Protein AF-D4YSZ8-F1 (afdb_monomer_lite)

Sequence (171 aa):
MQVSVLASGSTGNVSLLTTRQHKILMDAGLSGKKIKNLLVEVGVDINEIDMTFLSHDHSDHSSGLGGLMRRYPKIDAFANIGTWNYLLDTNKIGKLPVEQINTIEPGQALLDVVTPKTKHIFLAHRSQHNNTEYLAHDTAEEMLVQGDASLDSDVKIIDTDPQKPTSLVKI

Radius of gyration: 16.85 Å; chains: 1; bounding box: 38×35×44 Å

Secondary structure (DSSP, 8-state):
-EEEEEE-STT--EEEEE-SS-EEEE---S-HHHHHHHHHHTT--GGG--EEE---S-HHHHTTHHHHHHH-TT-EEEE-HHHHHHHHHH-TT-PPPGGGEEE--HHHHHHHH--TT--EEEEE---SSSS-HHHHHHHHHHHHHHS-----TT-EEEEEBTTBPPP----

Structure (mmCIF, N/CA/C/O backbone):
data_AF-D4YSZ8-F1
#
_entry.id   AF-D4YSZ8-F1
#
loop_
_atom_site.group_PDB
_atom_site.id
_atom_site.type_symbol
_atom_site.label_atom_id
_atom_site.label_alt_id
_atom_site.label_comp_id
_atom_site.label_asym_id
_atom_site.label_entity_id
_atom_site.label_seq_id
_atom_site.pdbx_PDB_ins_code
_atom_site.Cartn_x
_atom_site.Cartn_y
_atom_site.Cartn_z
_atom_site.occupancy
_atom_site.B_iso_or_equiv
_atom_site.auth_seq_id
_atom_site.auth_comp_id
_atom_site.auth_asym_id
_atom_site.auth_atom_id
_atom_site.pdbx_PDB_model_num
ATOM 1 N N . MET A 1 1 ? -9.698 -14.084 -3.849 1.00 79.88 1 MET A N 1
ATOM 2 C CA . MET A 1 1 ? -9.062 -12.764 -3.689 1.00 79.88 1 MET A CA 1
ATOM 3 C C . MET A 1 1 ? -10.076 -11.719 -4.114 1.00 79.88 1 MET A C 1
ATOM 5 O O . MET A 1 1 ? -10.754 -11.968 -5.104 1.00 79.88 1 MET A O 1
ATOM 9 N N . GLN A 1 2 ? -10.242 -10.632 -3.365 1.00 83.00 2 GLN A N 1
ATOM 10 C CA . GLN A 1 2 ? -11.128 -9.516 -3.715 1.00 83.00 2 GLN A CA 1
ATOM 11 C C . GLN A 1 2 ? -10.365 -8.200 -3.563 1.00 83.00 2 GLN A C 1
ATOM 13 O O . GLN A 1 2 ? -9.420 -8.121 -2.780 1.00 83.00 2 GLN A O 1
ATOM 18 N N . VAL A 1 3 ? -10.776 -7.181 -4.313 1.00 85.19 3 VAL A N 1
ATOM 19 C CA . VAL A 1 3 ? -10.171 -5.846 -4.281 1.00 85.19 3 VAL A CA 1
ATOM 20 C C . VAL A 1 3 ? -11.279 -4.813 -4.142 1.00 85.19 3 VAL A C 1
ATOM 22 O O . VAL A 1 3 ? -12.296 -4.911 -4.825 1.00 85.19 3 VAL A O 1
ATOM 25 N N . SER A 1 4 ? -11.070 -3.819 -3.284 1.00 85.44 4 SER A N 1
ATOM 26 C CA . SER A 1 4 ? -11.919 -2.636 -3.179 1.00 85.44 4 SER A CA 1
ATOM 27 C C . SER A 1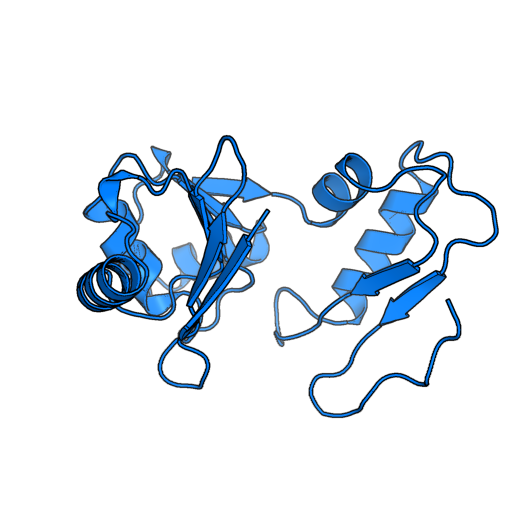 4 ? -11.060 -1.379 -3.200 1.00 85.44 4 SER A C 1
ATOM 29 O O . SER A 1 4 ? -10.134 -1.246 -2.405 1.00 85.44 4 SER A O 1
ATOM 31 N N . VAL A 1 5 ? -11.361 -0.444 -4.098 1.00 91.81 5 VAL A N 1
ATOM 32 C CA . VAL A 1 5 ? -10.741 0.885 -4.088 1.00 91.81 5 VAL A CA 1
ATOM 33 C C . VAL A 1 5 ? -11.522 1.735 -3.092 1.00 91.81 5 VAL A C 1
ATOM 35 O O . VAL A 1 5 ? -12.631 2.172 -3.385 1.00 91.81 5 VAL A O 1
ATOM 38 N N . LEU A 1 6 ? -10.958 1.943 -1.901 1.00 87.81 6 LEU A N 1
ATOM 39 C CA . LEU A 1 6 ? -11.606 2.717 -0.837 1.00 87.81 6 LEU A CA 1
ATOM 40 C C . LEU A 1 6 ? -11.549 4.217 -1.137 1.00 87.81 6 LEU A C 1
ATOM 42 O O . LEU A 1 6 ? -12.479 4.958 -0.831 1.00 87.81 6 LEU A O 1
ATOM 46 N N . ALA A 1 7 ? -10.447 4.665 -1.734 1.00 91.56 7 ALA A N 1
ATOM 47 C CA . ALA A 1 7 ? -10.271 6.027 -2.204 1.00 91.56 7 ALA A CA 1
ATOM 48 C C . ALA A 1 7 ? -9.251 6.077 -3.341 1.00 91.56 7 ALA A C 1
ATOM 50 O O . ALA A 1 7 ? -8.246 5.364 -3.322 1.00 91.56 7 ALA A O 1
ATOM 51 N N . SER A 1 8 ? -9.501 6.953 -4.313 1.00 87.62 8 SER A N 1
ATOM 52 C CA . SER A 1 8 ? -8.580 7.248 -5.406 1.00 87.62 8 SER A CA 1
ATOM 53 C C . SER A 1 8 ? -8.653 8.731 -5.757 1.00 87.62 8 SER A C 1
ATOM 55 O O . SER A 1 8 ? -9.746 9.284 -5.894 1.00 87.62 8 SER A O 1
ATOM 57 N N . GLY A 1 9 ? -7.497 9.383 -5.879 1.00 81.94 9 GLY A N 1
ATOM 58 C CA . GLY A 1 9 ? -7.390 10.796 -6.241 1.00 81.94 9 GLY A CA 1
ATOM 59 C C . GLY A 1 9 ? -6.386 11.574 -5.393 1.00 81.94 9 GLY A C 1
ATOM 60 O O . GLY A 1 9 ? -5.780 11.049 -4.462 1.00 81.94 9 GLY A O 1
ATOM 61 N N . SER A 1 10 ? -6.242 12.866 -5.695 1.00 80.38 10 SER A N 1
ATOM 62 C CA . SER A 1 10 ? -5.233 13.753 -5.087 1.00 80.38 10 SER A CA 1
ATOM 63 C C . SER A 1 10 ? -5.375 13.943 -3.574 1.00 80.38 10 SER A C 1
ATOM 65 O O . SER A 1 10 ? -4.440 14.383 -2.912 1.00 80.38 10 SER A O 1
ATOM 67 N N . THR A 1 11 ? -6.541 13.625 -3.010 1.00 81.44 11 THR A N 1
ATOM 68 C CA . THR A 1 11 ? -6.804 13.733 -1.571 1.00 81.44 11 THR A CA 1
ATOM 69 C C . THR A 1 11 ? -6.349 12.515 -0.772 1.00 81.44 11 THR A C 1
ATOM 71 O O . THR A 1 11 ? -6.395 12.573 0.457 1.00 81.44 11 THR A O 1
ATOM 74 N N . GLY A 1 12 ? -5.978 11.420 -1.443 1.00 89.81 12 GLY A N 1
ATOM 75 C CA . GLY A 1 12 ? -5.527 10.181 -0.823 1.00 89.81 12 GLY A CA 1
ATOM 76 C C . GLY A 1 12 ? -5.992 8.939 -1.583 1.00 89.81 12 GLY A C 1
ATOM 77 O O . GLY A 1 12 ? -7.171 8.814 -1.918 1.00 89.81 12 GLY A O 1
ATOM 78 N N . ASN A 1 13 ? -5.072 8.006 -1.788 1.00 92.25 13 ASN A N 1
ATOM 79 C CA . ASN A 1 13 ? -5.295 6.699 -2.381 1.00 92.25 13 ASN A CA 1
ATOM 80 C C . ASN A 1 13 ? -5.191 5.634 -1.291 1.00 92.25 13 ASN A C 1
ATOM 82 O O . ASN A 1 13 ? -4.267 5.656 -0.473 1.00 92.25 13 ASN A O 1
ATOM 86 N N . VAL A 1 14 ? -6.176 4.739 -1.270 1.00 94.88 14 VAL A N 1
ATOM 87 C CA . VAL A 1 14 ? -6.219 3.567 -0.395 1.00 94.88 14 VAL A CA 1
ATOM 88 C C . VAL A 1 14 ? -7.023 2.492 -1.113 1.00 94.88 14 VAL A C 1
ATOM 90 O O . VAL A 1 14 ? -8.172 2.728 -1.494 1.00 94.88 14 VAL A O 1
ATOM 93 N N . SER A 1 15 ? -6.456 1.301 -1.264 1.00 93.19 15 SER A N 1
ATOM 94 C CA . SER A 1 15 ? -7.194 0.120 -1.718 1.00 93.19 15 SER A CA 1
ATOM 95 C C . SER A 1 15 ? -7.095 -0.996 -0.690 1.00 93.19 15 SER A C 1
ATOM 97 O O . SER A 1 15 ? -6.094 -1.134 -0.003 1.00 93.19 15 SER A O 1
ATOM 99 N N . LEU A 1 16 ? -8.140 -1.801 -0.581 1.00 92.94 16 LEU A N 1
ATOM 100 C CA . LEU A 1 16 ? -8.175 -3.009 0.223 1.00 92.94 16 LEU A CA 1
ATOM 101 C C . LEU A 1 16 ? -8.032 -4.216 -0.703 1.00 92.94 16 LEU A C 1
ATOM 103 O O . LEU A 1 16 ? -8.840 -4.401 -1.612 1.00 92.94 16 LEU A O 1
ATOM 107 N N . LEU A 1 17 ? -7.049 -5.060 -0.427 1.00 89.12 17 LEU A N 1
ATOM 108 C CA . LEU A 1 17 ? -6.890 -6.382 -1.013 1.00 89.12 17 LEU A CA 1
ATOM 109 C C . LEU A 1 17 ? -7.237 -7.422 0.052 1.00 89.12 17 LEU A C 1
ATOM 111 O O . LEU A 1 17 ? -6.657 -7.431 1.135 1.00 89.12 17 LEU A O 1
ATOM 115 N N . THR A 1 18 ? -8.165 -8.325 -0.246 1.00 80.88 18 THR A N 1
ATOM 116 C CA . THR A 1 18 ? -8.495 -9.439 0.647 1.00 80.88 18 THR A CA 1
ATOM 117 C C . THR A 1 18 ? -8.183 -10.774 -0.011 1.00 80.88 18 THR A C 1
ATOM 119 O O . THR A 1 18 ? -8.519 -11.052 -1.168 1.00 80.88 18 THR A O 1
ATOM 122 N N . THR A 1 19 ? -7.530 -11.643 0.744 1.00 83.38 19 THR A N 1
ATOM 123 C CA . THR A 1 19 ? -7.310 -13.046 0.404 1.00 83.38 19 THR A CA 1
ATOM 124 C C . THR A 1 19 ? -8.082 -13.924 1.388 1.00 83.38 19 THR A C 1
ATOM 126 O O . THR A 1 19 ? -8.854 -13.438 2.212 1.00 83.38 19 THR A O 1
ATOM 129 N N . ARG A 1 20 ? -7.909 -15.248 1.302 1.00 83.81 20 ARG A N 1
ATOM 130 C CA . ARG A 1 20 ? -8.494 -16.163 2.293 1.00 83.81 20 ARG A CA 1
ATOM 131 C C . ARG A 1 20 ? -7.848 -16.009 3.676 1.00 83.81 20 ARG A C 1
ATOM 133 O O . ARG A 1 20 ? -8.471 -16.371 4.666 1.00 83.81 20 ARG A O 1
ATOM 140 N N . GLN A 1 21 ? -6.599 -15.547 3.722 1.00 84.50 21 GLN A N 1
ATOM 141 C CA . GLN A 1 21 ? -5.774 -15.516 4.931 1.00 84.50 21 GLN A CA 1
ATOM 142 C C . GLN A 1 21 ? -5.484 -14.099 5.417 1.00 84.50 21 GLN A C 1
ATOM 144 O O . GLN A 1 21 ? -5.294 -13.928 6.613 1.00 84.50 21 GLN A O 1
ATOM 149 N N . HIS A 1 22 ? -5.481 -13.113 4.516 1.00 86.75 22 HIS A N 1
ATOM 150 C CA . HIS A 1 22 ? -5.019 -11.764 4.822 1.00 86.75 22 HIS A CA 1
ATOM 151 C C . HIS A 1 22 ? -5.948 -10.669 4.303 1.00 86.75 22 HIS A C 1
ATOM 153 O O . HIS A 1 22 ? -6.563 -10.816 3.240 1.00 86.75 22 HIS A O 1
ATOM 159 N N . LYS A 1 23 ? -5.995 -9.547 5.021 1.00 89.81 23 LYS A N 1
ATOM 160 C CA . LYS A 1 23 ? -6.558 -8.271 4.577 1.00 89.81 23 LYS A CA 1
ATOM 161 C C . LYS A 1 23 ? -5.455 -7.221 4.583 1.00 89.81 23 LYS A C 1
ATOM 163 O O . LYS A 1 23 ? -4.846 -6.929 5.609 1.00 89.81 23 LYS A O 1
ATOM 168 N N . ILE A 1 24 ? -5.203 -6.668 3.409 1.00 93.75 24 ILE A N 1
ATOM 169 C CA . ILE A 1 24 ? -4.027 -5.866 3.106 1.00 93.75 24 ILE A CA 1
ATOM 170 C C . ILE A 1 24 ? -4.494 -4.505 2.607 1.00 93.75 24 ILE A C 1
ATOM 172 O O . ILE A 1 24 ? -5.355 -4.426 1.729 1.00 93.75 24 ILE A O 1
ATOM 176 N N . LEU A 1 25 ? -3.918 -3.433 3.140 1.00 93.81 25 LEU A N 1
ATOM 177 C CA . LEU A 1 25 ? -4.071 -2.102 2.563 1.00 93.81 25 LEU A CA 1
ATOM 178 C C . LEU A 1 25 ? -2.974 -1.849 1.527 1.00 93.81 25 LEU A C 1
ATOM 180 O O . LEU A 1 25 ? -1.801 -2.111 1.771 1.00 93.81 25 LEU A O 1
ATOM 184 N N . MET A 1 26 ? -3.362 -1.316 0.378 1.00 93.94 26 MET A N 1
ATOM 185 C CA . MET A 1 26 ? -2.457 -0.736 -0.603 1.00 93.94 26 MET A CA 1
ATOM 186 C C . MET A 1 26 ? -2.556 0.779 -0.467 1.00 93.94 26 MET A C 1
ATOM 188 O O . MET A 1 26 ? -3.621 1.352 -0.712 1.00 93.94 26 MET A O 1
ATOM 192 N N . ASP A 1 27 ? -1.445 1.391 -0.077 1.00 95.19 27 ASP A N 1
ATOM 193 C CA . ASP A 1 27 ? -1.302 2.786 0.320 1.00 95.19 27 ASP A CA 1
ATOM 194 C C . ASP A 1 27 ? -2.168 3.198 1.526 1.00 95.19 27 ASP A C 1
ATOM 196 O O . ASP A 1 27 ? -3.151 2.565 1.913 1.00 95.19 27 ASP A O 1
ATOM 200 N N . ALA A 1 28 ? -1.782 4.306 2.151 1.00 95.94 28 ALA A N 1
ATOM 201 C CA . ALA A 1 28 ? -2.464 4.903 3.290 1.00 95.94 28 ALA A CA 1
ATOM 202 C C . ALA A 1 28 ? -2.504 6.430 3.134 1.00 95.94 28 ALA A C 1
ATOM 204 O O . ALA A 1 28 ? -2.117 7.182 4.030 1.00 95.94 28 ALA A O 1
ATOM 205 N N . GLY A 1 29 ? -2.983 6.906 1.982 1.00 95.50 29 GLY A N 1
ATOM 206 C CA . GLY A 1 29 ? -3.034 8.331 1.648 1.00 95.50 29 GLY A CA 1
ATOM 207 C C . GLY A 1 29 ? -4.058 9.146 2.442 1.00 95.50 29 GLY A C 1
ATOM 208 O O . GLY A 1 29 ? -4.082 10.368 2.349 1.00 95.50 29 GLY A O 1
ATOM 209 N N . LEU A 1 30 ? -4.924 8.487 3.218 1.00 96.00 30 LEU A N 1
ATOM 210 C CA . LEU A 1 30 ? -5.960 9.110 4.042 1.00 96.00 30 LEU A CA 1
ATOM 211 C C . LEU A 1 30 ? -5.678 8.920 5.531 1.00 96.00 30 LEU A C 1
ATOM 213 O O . LEU A 1 30 ? -5.108 7.919 5.946 1.00 96.00 30 LEU A O 1
ATOM 217 N N . SER A 1 31 ? -6.174 9.827 6.378 1.00 95.25 31 SER A N 1
ATOM 218 C CA . SER A 1 31 ? -6.044 9.658 7.830 1.00 95.25 31 SER A CA 1
ATOM 219 C C . SER A 1 31 ? -6.651 8.331 8.308 1.00 95.25 31 SER A C 1
ATOM 221 O O . SER A 1 31 ? -7.706 7.914 7.828 1.00 95.25 31 SER A O 1
ATOM 223 N N . GLY A 1 32 ? -6.050 7.705 9.327 1.00 93.25 32 GLY A N 1
ATOM 224 C CA . GLY A 1 32 ? -6.530 6.417 9.854 1.00 93.25 32 GLY A CA 1
ATOM 225 C C . GLY A 1 32 ? -8.009 6.415 10.277 1.00 93.25 32 GLY A C 1
ATOM 226 O O . GLY A 1 32 ? -8.675 5.389 10.189 1.00 93.25 32 GLY A O 1
ATOM 227 N N . LYS A 1 33 ? -8.572 7.574 10.661 1.00 95.00 33 LYS A N 1
ATOM 228 C CA . LYS A 1 33 ? -10.019 7.720 10.911 1.00 95.00 33 LYS A CA 1
ATOM 229 C C . LYS A 1 33 ? -10.844 7.555 9.628 1.00 95.00 33 LYS A C 1
ATOM 231 O O . LYS A 1 33 ? -11.863 6.877 9.661 1.00 95.00 33 LYS A O 1
ATOM 236 N N . LYS A 1 34 ? -10.426 8.179 8.521 1.00 96.62 34 LYS A N 1
ATOM 237 C CA . LYS A 1 34 ? -11.104 8.047 7.224 1.00 96.62 34 LYS A CA 1
ATOM 238 C C . LYS A 1 34 ? -10.985 6.621 6.688 1.00 96.62 34 LYS A C 1
ATOM 240 O O . LYS A 1 34 ? -11.998 6.063 6.294 1.00 96.62 34 LYS A O 1
ATOM 245 N N . ILE A 1 35 ? -9.790 6.025 6.761 1.00 97.06 35 ILE A N 1
ATOM 246 C CA . ILE A 1 35 ? -9.562 4.622 6.369 1.00 97.06 35 ILE A CA 1
ATOM 247 C C . ILE A 1 35 ? -10.507 3.696 7.137 1.00 97.06 35 ILE A C 1
ATOM 249 O O . ILE A 1 35 ? -11.222 2.913 6.523 1.00 97.06 35 ILE A O 1
ATOM 253 N N . LYS A 1 36 ? -10.578 3.837 8.469 1.00 97.25 36 LYS A N 1
ATOM 254 C CA . LYS A 1 36 ? -11.490 3.047 9.304 1.00 97.25 36 LYS A CA 1
ATOM 255 C C . LYS A 1 36 ? -12.947 3.157 8.845 1.00 97.25 36 LYS A C 1
ATOM 257 O O . LYS A 1 36 ? -13.634 2.148 8.789 1.00 97.25 36 LYS A O 1
ATOM 262 N N . ASN A 1 37 ? -13.418 4.364 8.536 1.00 97.44 37 ASN A N 1
ATOM 263 C CA . ASN A 1 37 ? -14.799 4.562 8.100 1.00 97.44 37 ASN A CA 1
ATOM 264 C C . ASN A 1 37 ? -15.078 3.867 6.759 1.00 97.44 37 ASN A C 1
ATOM 266 O O . ASN A 1 37 ? -16.075 3.167 6.644 1.00 97.44 37 ASN A O 1
ATOM 270 N N . LEU A 1 38 ? -14.168 3.998 5.789 1.00 96.44 38 LEU A N 1
ATOM 271 C CA . LEU A 1 38 ? -14.307 3.359 4.477 1.00 96.44 38 LEU A CA 1
ATOM 272 C C . LEU A 1 38 ? -14.248 1.828 4.566 1.00 96.44 38 LEU A C 1
ATOM 274 O O . LEU A 1 38 ? -14.984 1.142 3.866 1.00 96.44 38 LEU A O 1
ATOM 278 N N . LEU A 1 39 ? -13.410 1.281 5.453 1.00 97.50 39 LEU A N 1
ATOM 279 C CA . LEU A 1 39 ? -13.368 -0.161 5.715 1.00 97.50 39 LEU A CA 1
ATOM 280 C C . LEU A 1 39 ? -14.711 -0.680 6.247 1.00 97.50 39 LEU A C 1
ATOM 282 O O . LEU A 1 39 ? -15.197 -1.712 5.789 1.00 97.50 39 LEU A O 1
ATOM 286 N N . VAL A 1 40 ? -15.352 0.068 7.150 1.00 97.25 40 VAL A N 1
ATOM 287 C CA . VAL A 1 40 ? -16.674 -0.292 7.683 1.00 97.25 40 VAL A CA 1
ATOM 288 C C . VAL A 1 40 ? -17.739 -0.314 6.583 1.00 97.25 40 VAL A C 1
ATOM 290 O O . VAL A 1 40 ? -18.582 -1.208 6.587 1.00 97.25 40 VAL A O 1
ATOM 293 N N . GLU A 1 41 ? -17.688 0.607 5.616 1.00 96.50 41 GLU A N 1
ATOM 294 C CA . GLU A 1 41 ? -18.623 0.633 4.475 1.00 96.50 41 GLU A CA 1
ATOM 295 C C . GLU A 1 41 ? -18.534 -0.626 3.600 1.00 96.50 41 GLU A C 1
ATOM 297 O O . GLU A 1 41 ? -19.532 -1.040 3.013 1.00 96.50 41 GLU A O 1
ATOM 302 N N . VAL A 1 42 ? -17.366 -1.276 3.560 1.00 94.19 42 VAL A N 1
ATOM 303 C CA . VAL A 1 42 ? -17.151 -2.550 2.852 1.00 94.19 42 VAL A CA 1
ATOM 304 C C . VAL A 1 42 ? -17.186 -3.771 3.779 1.00 94.19 42 VAL A C 1
ATOM 306 O O . VAL A 1 42 ? -16.825 -4.871 3.366 1.00 94.19 42 VAL A O 1
ATOM 309 N N . GLY A 1 43 ? -17.636 -3.597 5.025 1.00 95.81 43 GLY A N 1
ATOM 310 C CA . GLY A 1 43 ? -17.834 -4.684 5.984 1.00 95.81 43 GLY A CA 1
ATOM 311 C C . GLY A 1 43 ? -16.550 -5.241 6.606 1.00 95.81 43 GLY A C 1
ATOM 312 O O . GLY A 1 43 ? -16.531 -6.409 6.985 1.00 95.81 43 GLY A O 1
ATOM 313 N N . VAL A 1 44 ? -15.486 -4.438 6.704 1.00 95.50 44 VAL A N 1
ATOM 314 C CA . VAL A 1 44 ? -14.201 -4.826 7.309 1.00 95.50 44 VAL A CA 1
ATOM 315 C C . VAL A 1 44 ? -13.903 -3.957 8.529 1.00 95.50 44 VAL A C 1
ATOM 317 O O . VAL A 1 44 ? -13.966 -2.730 8.459 1.00 95.50 44 VAL A O 1
ATOM 320 N N . ASP A 1 45 ? -13.539 -4.571 9.657 1.00 96.25 45 ASP A N 1
ATOM 321 C CA . ASP A 1 45 ? -12.961 -3.837 10.783 1.00 96.25 45 ASP A CA 1
ATOM 322 C C . ASP A 1 45 ? -11.466 -3.593 10.527 1.00 96.25 45 ASP A C 1
ATOM 324 O O . ASP A 1 45 ? -10.721 -4.468 10.093 1.00 96.25 45 ASP A O 1
ATOM 328 N N . ILE A 1 46 ? -10.994 -2.389 10.844 1.00 96.12 46 ILE A N 1
ATOM 329 C CA . ILE A 1 46 ? -9.580 -2.015 10.744 1.00 96.12 46 ILE A CA 1
ATOM 330 C C . ILE A 1 46 ? -8.668 -2.907 11.596 1.00 96.12 46 ILE A C 1
ATOM 332 O O . ILE A 1 46 ? -7.494 -3.059 11.281 1.00 96.12 46 ILE A O 1
ATOM 336 N N . ASN A 1 47 ? -9.204 -3.520 12.656 1.00 95.38 47 ASN A N 1
ATOM 337 C CA . ASN A 1 47 ? -8.469 -4.480 13.483 1.00 95.38 47 ASN A CA 1
ATOM 338 C C . ASN A 1 47 ? -8.227 -5.832 12.791 1.00 95.38 47 ASN A C 1
ATOM 340 O O . ASN A 1 47 ? -7.480 -6.650 13.321 1.00 95.38 47 ASN A O 1
ATOM 344 N N . GLU A 1 48 ? -8.873 -6.076 11.649 1.00 94.56 48 GLU A N 1
ATOM 345 C CA . GLU A 1 48 ? -8.670 -7.262 10.815 1.00 94.56 48 GLU A CA 1
ATOM 346 C C . GLU A 1 48 ? -7.637 -7.037 9.705 1.00 94.56 48 GLU A C 1
ATOM 348 O O . GLU A 1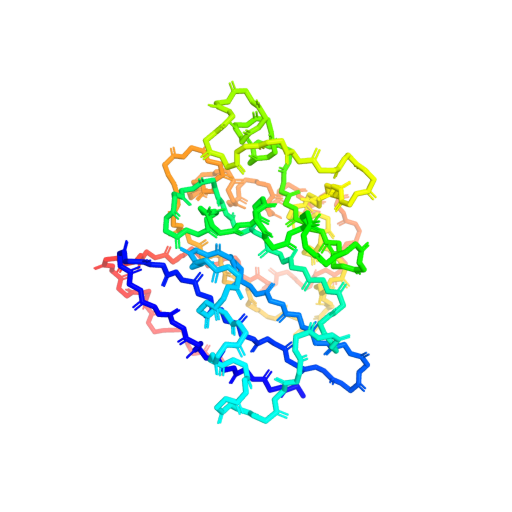 48 ? -7.399 -7.952 8.921 1.00 94.56 48 GLU A O 1
ATOM 353 N N . ILE A 1 49 ? -7.078 -5.826 9.591 1.00 94.81 49 ILE A N 1
ATOM 354 C CA . ILE A 1 49 ? -5.997 -5.528 8.652 1.00 94.81 49 ILE A CA 1
ATOM 355 C C . ILE A 1 49 ? -4.694 -6.074 9.223 1.00 94.81 49 ILE A C 1
ATOM 357 O O . ILE A 1 49 ? -4.317 -5.736 10.345 1.00 94.81 49 ILE A O 1
ATOM 361 N N . ASP A 1 50 ? -4.005 -6.887 8.430 1.00 88.69 50 ASP A N 1
ATOM 362 C CA . ASP A 1 50 ? -2.735 -7.497 8.822 1.00 88.69 50 ASP A CA 1
ATOM 363 C C . ASP A 1 50 ? -1.556 -6.575 8.512 1.00 88.69 50 ASP A C 1
ATOM 365 O O . ASP A 1 50 ? -0.609 -6.470 9.283 1.00 88.69 50 ASP A O 1
ATOM 369 N N . MET A 1 51 ? -1.605 -5.907 7.358 1.00 93.44 51 MET A N 1
ATOM 370 C CA . MET A 1 51 ? -0.473 -5.146 6.841 1.00 93.44 51 MET A CA 1
ATOM 371 C C . MET A 1 51 ? -0.896 -4.080 5.833 1.00 93.44 51 MET A C 1
ATOM 373 O O . MET A 1 51 ? -1.999 -4.110 5.277 1.00 93.44 51 MET A O 1
ATOM 377 N N . THR A 1 52 ? 0.017 -3.153 5.568 1.00 94.44 52 THR A N 1
ATOM 378 C CA . THR A 1 52 ? -0.102 -2.146 4.519 1.00 94.44 52 THR A CA 1
ATOM 379 C C . THR A 1 52 ? 1.140 -2.143 3.634 1.00 94.44 52 THR A C 1
ATOM 381 O O . THR A 1 52 ? 2.262 -2.134 4.127 1.00 94.44 52 THR A O 1
ATOM 384 N N . PHE A 1 53 ? 0.954 -2.103 2.321 1.00 93.88 53 PHE A N 1
ATOM 385 C CA . PHE A 1 53 ? 2.028 -1.884 1.357 1.00 93.88 53 PHE A CA 1
ATOM 386 C C . PHE A 1 53 ? 1.955 -0.449 0.874 1.00 93.88 53 PHE A C 1
ATOM 388 O O . PHE A 1 53 ? 0.885 0.009 0.477 1.00 93.88 53 PHE A O 1
ATOM 395 N N . LEU A 1 54 ? 3.073 0.260 0.903 1.00 92.88 54 LEU A N 1
ATOM 396 C CA . LEU A 1 54 ? 3.181 1.597 0.352 1.00 92.88 54 LEU A CA 1
ATOM 397 C C . LEU A 1 54 ? 3.888 1.525 -0.998 1.00 92.88 54 LEU A C 1
ATOM 399 O O . LEU A 1 54 ? 5.013 1.041 -1.098 1.00 92.88 54 LEU A O 1
ATOM 403 N N . SER A 1 55 ? 3.221 2.027 -2.031 1.00 88.38 55 SER A N 1
ATOM 404 C CA . SER A 1 55 ? 3.749 2.008 -3.394 1.00 88.38 55 SER A CA 1
ATOM 405 C C . SER A 1 55 ? 4.910 2.985 -3.593 1.00 88.38 55 SER A C 1
ATOM 407 O O . SER A 1 55 ? 5.871 2.657 -4.282 1.00 88.38 55 SER A O 1
ATOM 409 N N . HIS A 1 56 ? 4.810 4.193 -3.031 1.00 89.06 56 HIS A N 1
ATOM 410 C CA . HIS A 1 56 ? 5.832 5.239 -3.101 1.00 89.06 56 HIS A CA 1
ATOM 411 C C . HIS A 1 56 ? 5.571 6.354 -2.072 1.00 89.06 56 HIS A C 1
ATOM 413 O O . HIS A 1 56 ? 4.556 6.374 -1.376 1.00 89.06 56 HIS A O 1
ATOM 419 N N . ASP A 1 57 ? 6.493 7.311 -1.980 1.00 90.50 57 ASP A N 1
ATOM 420 C CA . ASP A 1 57 ? 6.576 8.297 -0.900 1.00 90.50 57 ASP A CA 1
ATOM 421 C C . ASP A 1 57 ? 5.601 9.489 -0.974 1.00 90.50 57 ASP A C 1
ATOM 423 O O . ASP A 1 57 ? 5.454 10.223 0.012 1.00 90.50 57 ASP A O 1
ATOM 427 N N . HIS A 1 58 ? 4.896 9.689 -2.091 1.00 92.56 58 HIS A N 1
ATOM 428 C CA . HIS A 1 58 ? 4.019 10.849 -2.268 1.00 92.56 58 HIS A CA 1
ATOM 429 C C . HIS A 1 58 ? 2.906 10.927 -1.211 1.00 92.56 58 HIS A C 1
ATOM 431 O O . HIS A 1 58 ? 2.378 9.922 -0.735 1.00 92.56 58 HIS A O 1
ATOM 437 N N . SER A 1 59 ? 2.515 12.148 -0.837 1.00 92.19 59 SER A N 1
ATOM 438 C CA . SER A 1 59 ? 1.611 12.380 0.297 1.00 92.19 59 SER A CA 1
ATOM 439 C C . SER A 1 59 ? 0.201 11.828 0.092 1.00 92.19 59 SER A C 1
ATOM 441 O O . SER A 1 59 ? -0.443 11.418 1.056 1.00 92.19 59 SER A O 1
ATOM 443 N N . ASP A 1 60 ? -0.288 11.791 -1.145 1.00 91.25 60 ASP A N 1
ATOM 444 C CA . ASP A 1 60 ? -1.564 11.163 -1.487 1.00 91.25 60 ASP A CA 1
ATOM 445 C C . ASP A 1 60 ? -1.508 9.629 -1.406 1.00 91.25 60 ASP A C 1
ATOM 447 O O . ASP A 1 60 ? -2.536 8.984 -1.556 1.00 91.25 60 ASP A O 1
ATOM 451 N N . HIS A 1 61 ? -0.356 9.032 -1.098 1.00 94.06 61 HIS A N 1
ATOM 452 C CA . HIS A 1 61 ? -0.201 7.604 -0.811 1.00 94.06 61 HIS A CA 1
ATOM 453 C C . HIS A 1 61 ? 0.286 7.344 0.624 1.00 94.06 61 HIS A C 1
ATOM 455 O O . HIS A 1 61 ? -0.086 6.343 1.229 1.00 94.06 61 HIS A O 1
ATOM 461 N N . SER A 1 62 ? 1.064 8.258 1.211 1.00 96.00 62 SER A N 1
ATOM 462 C CA . SER A 1 62 ? 1.756 8.029 2.486 1.00 96.00 62 SER A CA 1
ATOM 463 C C . SER A 1 62 ? 1.211 8.830 3.673 1.00 96.00 62 SER A C 1
ATOM 465 O O . SER A 1 62 ? 1.451 8.452 4.819 1.00 96.00 62 SER A O 1
ATOM 467 N N . SER A 1 63 ? 0.478 9.931 3.458 1.00 95.69 63 SER A N 1
ATOM 468 C CA . SER A 1 63 ? 0.244 10.933 4.520 1.00 95.69 63 SER A CA 1
ATOM 469 C C . SER A 1 63 ? -0.476 10.410 5.769 1.00 95.69 63 SER A C 1
ATOM 471 O O . SER A 1 63 ? -0.259 10.911 6.875 1.00 95.69 63 SER A O 1
ATOM 473 N N . GLY A 1 64 ? -1.323 9.394 5.623 1.00 96.19 64 GLY A N 1
ATOM 474 C CA . GLY A 1 64 ? -2.032 8.752 6.722 1.00 96.19 64 GLY A CA 1
ATOM 475 C C . GLY A 1 64 ? -1.268 7.632 7.419 1.00 96.19 64 GLY A C 1
ATOM 476 O O . GLY A 1 64 ? -1.640 7.267 8.540 1.00 96.19 64 GLY A O 1
ATOM 477 N N . LEU A 1 65 ? -0.201 7.120 6.799 1.00 96.88 65 LEU A N 1
ATOM 478 C CA . LEU A 1 65 ? 0.512 5.912 7.208 1.00 96.88 65 LEU A CA 1
ATOM 479 C C . LEU A 1 65 ? 1.040 6.005 8.639 1.00 96.88 65 LEU A C 1
ATOM 481 O O . LEU A 1 65 ? 0.731 5.157 9.471 1.00 96.88 65 LEU A O 1
ATOM 485 N N . GLY A 1 66 ? 1.757 7.079 8.977 1.00 95.81 66 GLY A N 1
ATOM 486 C CA . GLY A 1 66 ? 2.327 7.208 10.319 1.00 95.81 66 GLY A CA 1
ATOM 487 C C . GLY A 1 66 ? 1.256 7.253 11.415 1.00 95.81 66 GLY A C 1
ATOM 488 O O . GLY A 1 66 ? 1.421 6.675 12.489 1.00 95.81 66 GLY A O 1
ATOM 489 N N . GLY A 1 67 ? 0.122 7.910 11.152 1.00 96.00 67 GLY A N 1
ATOM 490 C CA . GLY A 1 67 ? -1.005 7.946 12.088 1.00 96.00 67 GLY A CA 1
ATOM 491 C C . GLY A 1 67 ? -1.716 6.600 12.228 1.00 96.00 67 GLY A C 1
ATOM 492 O O . GLY A 1 67 ? -2.196 6.287 13.318 1.00 96.00 67 GLY A O 1
ATOM 493 N N . LEU A 1 68 ? -1.779 5.829 11.140 1.00 96.50 68 LEU A N 1
ATOM 494 C CA . LEU A 1 68 ? -2.303 4.468 11.113 1.00 96.50 68 LEU A CA 1
ATOM 495 C C . LEU A 1 68 ? -1.422 3.544 11.968 1.00 96.50 68 LEU A C 1
ATOM 497 O O . LEU A 1 68 ? -1.906 3.008 12.959 1.00 96.50 68 LEU A O 1
ATOM 501 N N . MET A 1 69 ? -0.128 3.465 11.659 1.00 96.12 69 MET A N 1
ATOM 502 C CA . MET A 1 69 ? 0.864 2.628 12.348 1.00 96.12 69 MET A CA 1
ATOM 503 C C . MET A 1 69 ? 0.877 2.871 13.865 1.00 96.12 69 MET A C 1
ATOM 505 O O . MET A 1 69 ? 0.606 1.974 14.658 1.00 96.12 69 MET A O 1
ATOM 509 N N . ARG A 1 70 ? 1.023 4.135 14.295 1.00 95.44 70 ARG A N 1
ATOM 510 C CA . ARG A 1 70 ? 1.021 4.493 15.730 1.00 95.44 70 ARG A CA 1
ATOM 511 C C . ARG A 1 70 ? -0.263 4.108 16.467 1.00 95.44 70 ARG A C 1
ATOM 513 O O . ARG A 1 70 ? -0.243 3.932 17.681 1.00 95.44 70 ARG A O 1
ATOM 520 N N . ARG A 1 71 ? -1.398 4.071 15.767 1.00 96.12 71 ARG A N 1
ATOM 521 C CA . ARG A 1 71 ? -2.700 3.744 16.362 1.00 96.12 71 ARG A CA 1
ATOM 522 C C . ARG A 1 71 ? -2.965 2.242 16.375 1.00 96.12 71 ARG A C 1
ATOM 524 O O . ARG A 1 71 ? -3.700 1.786 17.248 1.00 96.12 71 ARG A O 1
ATOM 531 N N . TYR A 1 72 ? -2.388 1.504 15.432 1.00 95.06 72 TYR A N 1
ATOM 532 C CA . TYR A 1 72 ? -2.627 0.081 15.233 1.00 95.06 72 TYR A CA 1
ATOM 533 C C . TYR A 1 72 ? -1.293 -0.684 15.209 1.00 95.06 72 TYR A C 1
ATOM 535 O O . TYR A 1 72 ? -0.796 -1.012 14.133 1.00 95.06 72 TYR A O 1
ATOM 543 N N . PRO A 1 73 ? -0.742 -1.036 16.390 1.00 91.75 73 PRO A N 1
ATOM 544 C CA . PRO A 1 73 ? 0.546 -1.728 16.525 1.00 91.75 73 PRO A CA 1
ATOM 545 C C . PRO A 1 73 ? 0.648 -3.103 15.839 1.00 91.75 73 PRO A C 1
ATOM 547 O O . PRO A 1 73 ? 1.729 -3.672 15.779 1.00 91.75 73 PRO A O 1
ATOM 550 N N . LYS A 1 74 ? -0.468 -3.656 15.347 1.00 89.88 74 LYS A N 1
ATOM 551 C CA . LYS A 1 74 ? -0.506 -4.930 14.612 1.00 89.88 74 LYS A CA 1
ATOM 552 C C . LYS A 1 74 ? -0.355 -4.779 13.098 1.00 89.88 74 LYS A C 1
ATOM 554 O O . LYS A 1 74 ? -0.187 -5.787 12.433 1.00 89.88 74 LYS A O 1
ATOM 559 N N . ILE A 1 75 ? -0.494 -3.561 12.569 1.00 93.06 75 ILE A N 1
ATOM 560 C CA . ILE A 1 75 ? -0.418 -3.314 11.129 1.00 93.06 75 ILE A CA 1
ATOM 561 C C . ILE A 1 75 ? 1.034 -3.022 10.778 1.00 93.06 75 ILE A C 1
ATOM 563 O O . ILE A 1 75 ? 1.508 -1.902 10.987 1.00 93.06 75 ILE A O 1
ATOM 567 N N . ASP A 1 76 ? 1.708 -4.019 10.222 1.00 92.44 76 ASP A N 1
ATOM 568 C CA . ASP A 1 76 ? 3.041 -3.848 9.657 1.00 92.44 76 ASP A CA 1
ATOM 569 C C . ASP A 1 76 ? 2.971 -3.102 8.323 1.00 92.44 76 ASP A C 1
ATOM 571 O O . ASP A 1 76 ? 2.016 -3.245 7.554 1.00 92.44 76 ASP A O 1
ATOM 575 N N . ALA A 1 77 ? 3.983 -2.284 8.046 1.00 95.12 77 ALA A N 1
ATOM 576 C CA . ALA A 1 77 ? 4.083 -1.516 6.818 1.00 95.12 77 ALA A CA 1
ATOM 577 C C . ALA A 1 77 ? 5.275 -1.976 5.982 1.00 95.12 77 ALA A C 1
ATOM 579 O O . ALA A 1 77 ? 6.382 -2.134 6.495 1.00 95.12 77 ALA A O 1
ATOM 580 N N . PHE A 1 78 ? 5.046 -2.129 4.682 1.00 93.94 78 PHE A N 1
ATOM 581 C CA . PHE A 1 78 ? 6.029 -2.605 3.723 1.00 93.94 78 PHE A CA 1
ATOM 582 C C . PHE A 1 78 ? 6.239 -1.581 2.607 1.00 93.94 78 PHE A C 1
ATOM 584 O O . PHE A 1 78 ? 5.271 -1.093 2.025 1.00 93.94 78 PHE A O 1
ATOM 591 N N . ALA A 1 79 ? 7.492 -1.255 2.301 1.00 91.56 79 ALA A N 1
ATOM 592 C CA . ALA A 1 79 ? 7.873 -0.383 1.187 1.00 91.56 79 ALA A CA 1
ATOM 593 C C . ALA A 1 79 ? 9.313 -0.683 0.749 1.00 91.56 79 ALA A C 1
ATOM 595 O O . ALA A 1 79 ? 10.047 -1.364 1.467 1.00 91.56 79 ALA A O 1
ATOM 596 N N . ASN A 1 80 ? 9.738 -0.156 -0.399 1.00 88.00 80 ASN A N 1
ATOM 597 C CA . ASN A 1 80 ? 11.145 -0.230 -0.795 1.00 88.00 80 ASN A CA 1
ATOM 598 C C . ASN A 1 80 ? 12.024 0.716 0.042 1.00 88.00 80 ASN A C 1
ATOM 600 O O . ASN A 1 80 ? 11.535 1.660 0.675 1.00 88.00 80 ASN A O 1
ATOM 604 N N . ILE A 1 81 ? 13.339 0.477 0.028 1.00 89.56 81 ILE A N 1
ATOM 605 C CA . ILE A 1 81 ? 14.288 1.256 0.831 1.00 89.56 81 ILE A CA 1
ATOM 606 C C . ILE A 1 81 ? 14.273 2.756 0.491 1.00 89.56 81 ILE A C 1
ATOM 608 O O . ILE A 1 81 ? 14.341 3.589 1.394 1.00 89.56 81 ILE A O 1
ATOM 612 N N . GLY A 1 82 ? 14.110 3.119 -0.788 1.00 89.69 82 GLY A N 1
ATOM 613 C CA . GLY A 1 82 ? 14.049 4.519 -1.230 1.00 89.69 82 GLY A CA 1
ATOM 614 C C . GLY A 1 82 ? 12.854 5.274 -0.642 1.00 89.69 82 GLY A C 1
ATOM 615 O O . GLY A 1 82 ? 12.991 6.406 -0.172 1.00 89.69 82 GLY A O 1
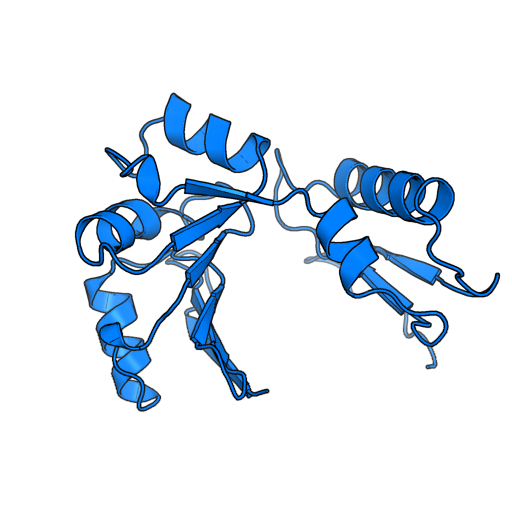ATOM 616 N N . THR A 1 83 ? 11.697 4.614 -0.585 1.00 91.38 83 THR A N 1
ATOM 617 C CA . THR A 1 83 ? 10.476 5.153 0.022 1.00 91.38 83 THR A CA 1
ATOM 618 C C . THR A 1 83 ? 10.651 5.332 1.526 1.00 91.38 83 THR A C 1
ATOM 620 O O . THR A 1 83 ? 10.307 6.390 2.059 1.00 91.38 83 THR A O 1
ATOM 623 N N . TRP A 1 84 ? 11.223 4.342 2.221 1.00 93.94 84 TRP A N 1
ATOM 624 C CA . TRP A 1 84 ? 11.475 4.460 3.658 1.00 93.94 84 TRP A CA 1
ATOM 625 C C . TRP A 1 84 ? 12.453 5.577 3.994 1.00 93.94 84 TRP A C 1
ATOM 627 O O . TRP A 1 84 ? 12.137 6.404 4.851 1.00 93.94 84 TRP A O 1
ATOM 637 N N . ASN A 1 85 ? 13.582 5.648 3.287 1.00 93.31 85 ASN A N 1
ATOM 638 C CA . ASN A 1 85 ? 14.581 6.697 3.482 1.00 93.31 85 ASN A CA 1
ATOM 639 C C . ASN A 1 85 ? 13.949 8.081 3.325 1.00 93.31 85 ASN A C 1
ATOM 641 O O . ASN A 1 85 ? 14.042 8.904 4.230 1.00 93.31 85 ASN A O 1
ATOM 645 N N . TYR A 1 86 ? 13.193 8.307 2.246 1.00 93.56 86 TYR A N 1
ATOM 646 C CA . TYR A 1 86 ? 12.513 9.583 2.039 1.00 93.56 86 TYR A CA 1
ATOM 647 C C . TYR A 1 86 ? 11.562 9.945 3.191 1.00 93.56 86 TYR A C 1
ATOM 649 O O . TYR A 1 86 ? 11.540 11.085 3.666 1.00 93.56 86 TYR A O 1
ATOM 657 N N . LEU A 1 87 ? 10.736 9.001 3.649 1.00 93.94 87 LEU A N 1
ATOM 658 C CA . LEU A 1 87 ? 9.747 9.272 4.696 1.00 93.94 87 LEU A CA 1
ATOM 659 C C . LEU A 1 87 ? 10.396 9.522 6.061 1.00 93.94 87 LEU A C 1
ATOM 661 O O . LEU A 1 87 ? 9.915 10.380 6.808 1.00 93.94 87 LEU A O 1
ATOM 665 N N . LEU A 1 88 ? 11.481 8.808 6.366 1.00 92.88 88 LEU A N 1
ATOM 666 C CA . LEU A 1 88 ? 12.265 8.986 7.586 1.00 92.88 88 LEU A CA 1
ATOM 667 C C . LEU A 1 88 ? 13.023 10.320 7.569 1.00 92.88 88 LEU A C 1
ATOM 669 O O . LEU A 1 88 ? 12.922 11.078 8.535 1.00 92.88 88 LEU A O 1
ATOM 673 N N . ASP A 1 89 ? 13.687 10.650 6.460 1.00 93.50 89 ASP A N 1
ATOM 674 C CA . ASP A 1 89 ? 14.490 11.870 6.314 1.00 93.50 89 ASP A CA 1
ATOM 675 C C . ASP A 1 89 ? 13.627 13.134 6.328 1.00 93.50 89 ASP A C 1
ATOM 677 O O . ASP A 1 89 ? 13.980 14.150 6.930 1.00 93.50 89 ASP A O 1
ATOM 681 N N . THR A 1 90 ? 12.463 13.087 5.675 1.00 93.50 90 THR A N 1
ATOM 682 C CA . THR A 1 90 ? 11.573 14.253 5.584 1.00 93.50 90 THR A CA 1
ATOM 683 C C . THR A 1 90 ? 10.668 14.421 6.802 1.00 93.50 90 THR A C 1
ATOM 685 O O . THR A 1 90 ? 10.110 15.503 6.995 1.00 93.50 90 THR A O 1
ATOM 688 N N . ASN A 1 91 ? 10.472 13.365 7.603 1.00 92.56 91 ASN A N 1
ATOM 689 C CA . ASN A 1 91 ? 9.571 13.326 8.761 1.00 92.56 91 ASN A CA 1
ATOM 690 C C . ASN A 1 91 ? 8.128 13.807 8.454 1.00 92.56 91 ASN A C 1
ATOM 692 O O . ASN A 1 91 ? 7.377 14.206 9.349 1.00 92.56 91 ASN A O 1
ATOM 696 N N . LYS A 1 92 ? 7.701 13.766 7.181 1.00 88.94 92 LYS A N 1
ATOM 697 C CA . LYS A 1 92 ? 6.407 14.308 6.717 1.00 88.94 92 LYS A CA 1
ATOM 698 C C . LYS A 1 92 ? 5.191 13.590 7.302 1.00 88.94 92 LYS A C 1
ATOM 700 O O . LYS A 1 92 ? 4.113 14.175 7.371 1.00 88.94 92 LYS A O 1
ATOM 705 N N . ILE A 1 93 ? 5.359 12.342 7.738 1.00 93.94 93 ILE A N 1
ATOM 706 C CA . ILE A 1 93 ? 4.290 11.504 8.312 1.00 93.94 93 ILE A CA 1
ATOM 707 C C . ILE A 1 93 ? 4.440 11.308 9.835 1.00 93.94 93 ILE A C 1
ATOM 709 O O . ILE A 1 93 ? 3.720 10.524 10.475 1.00 93.94 93 ILE A O 1
ATOM 713 N N . GLY A 1 94 ? 5.338 12.098 10.435 1.00 93.25 94 GLY A N 1
ATOM 714 C CA . GLY A 1 94 ? 5.698 12.062 11.846 1.00 93.25 94 GLY A CA 1
ATOM 715 C C . GLY A 1 94 ? 6.455 10.794 12.236 1.00 93.25 94 GLY A C 1
ATOM 716 O O . GLY A 1 94 ? 6.823 9.978 11.396 1.00 93.25 94 GLY A O 1
ATOM 717 N N . LYS A 1 95 ? 6.637 10.603 13.548 1.00 92.44 95 LYS A N 1
ATOM 718 C CA . LYS A 1 95 ? 7.383 9.464 14.095 1.00 92.44 95 LYS A CA 1
ATOM 719 C C . LYS A 1 95 ? 6.777 8.130 13.651 1.00 92.44 95 LYS A C 1
ATOM 721 O O . LYS A 1 95 ? 5.601 7.869 13.926 1.00 92.44 95 LYS A O 1
ATOM 726 N N . LEU A 1 96 ? 7.594 7.291 13.031 1.00 93.69 96 LEU A N 1
ATOM 727 C CA . LEU A 1 96 ? 7.241 5.920 12.692 1.00 93.69 96 LEU A CA 1
ATOM 728 C C . LEU A 1 96 ? 7.720 4.955 13.791 1.00 93.69 96 LEU A C 1
ATOM 730 O O . LEU A 1 96 ? 8.819 5.144 14.321 1.00 93.69 96 LEU A O 1
ATOM 734 N N . PRO A 1 97 ? 6.905 3.961 14.172 1.00 94.06 97 PRO A N 1
ATOM 735 C CA . PRO A 1 97 ? 7.354 2.840 14.993 1.00 94.06 97 PRO A CA 1
ATOM 736 C C . PRO A 1 97 ? 8.260 1.930 14.154 1.00 94.06 97 PRO A C 1
ATOM 738 O O . PRO A 1 97 ? 7.831 1.380 13.142 1.00 94.06 97 PRO A O 1
ATOM 741 N N . VAL A 1 98 ? 9.529 1.824 14.550 1.00 91.38 98 VAL A N 1
ATOM 742 C CA . VAL A 1 98 ? 10.580 1.129 13.784 1.00 91.38 98 VAL A CA 1
ATOM 743 C C . VAL A 1 98 ? 10.292 -0.367 13.682 1.00 91.38 98 VAL A C 1
ATOM 745 O O . VAL A 1 98 ? 10.579 -0.983 12.666 1.00 91.38 98 VAL A O 1
ATOM 748 N N . GLU A 1 99 ? 9.667 -0.932 14.709 1.00 93.81 99 GLU A N 1
ATOM 749 C CA . GLU A 1 99 ? 9.281 -2.336 14.792 1.00 93.81 99 GLU A CA 1
ATOM 750 C C . GLU A 1 99 ? 8.234 -2.763 13.754 1.00 93.81 99 GLU A C 1
ATOM 752 O O . GLU A 1 99 ? 8.106 -3.953 13.499 1.00 93.81 99 GLU A O 1
ATOM 757 N N . GLN A 1 100 ? 7.509 -1.812 13.155 1.00 93.94 100 GLN A N 1
ATOM 758 C CA . GLN A 1 100 ? 6.496 -2.079 12.127 1.00 93.94 100 GLN A CA 1
ATOM 759 C C . GLN A 1 100 ? 7.009 -1.831 10.700 1.00 93.94 100 GLN A C 1
ATOM 761 O O . GLN A 1 100 ? 6.261 -2.009 9.738 1.00 93.94 100 GLN A O 1
ATOM 766 N N . ILE A 1 101 ? 8.244 -1.342 10.546 1.00 94.38 101 ILE A N 1
ATOM 767 C CA . ILE A 1 101 ? 8.834 -1.014 9.246 1.00 94.38 101 ILE A CA 1
ATOM 768 C C . ILE A 1 101 ? 9.474 -2.266 8.663 1.00 94.38 101 ILE A C 1
ATOM 770 O O . ILE A 1 101 ? 10.395 -2.835 9.243 1.00 94.38 101 ILE A O 1
ATOM 774 N N . ASN A 1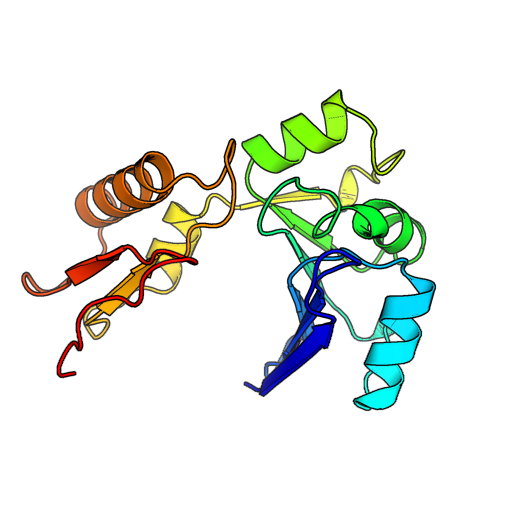 102 ? 9.027 -2.643 7.472 1.00 93.69 102 ASN A N 1
ATOM 775 C CA . ASN A 1 102 ? 9.560 -3.770 6.732 1.00 93.69 102 ASN A CA 1
ATOM 776 C C . ASN A 1 102 ? 9.952 -3.321 5.321 1.00 93.69 102 ASN A C 1
ATOM 778 O O . ASN A 1 102 ? 9.204 -2.613 4.640 1.00 93.69 102 ASN A O 1
ATOM 782 N N . THR A 1 103 ? 11.133 -3.729 4.871 1.00 91.12 103 THR A N 1
ATOM 783 C CA . THR A 1 103 ? 11.610 -3.411 3.523 1.00 91.12 103 THR A CA 1
ATOM 784 C C . THR A 1 103 ? 11.265 -4.549 2.578 1.00 91.12 103 THR A C 1
ATOM 786 O O . THR A 1 103 ? 11.559 -5.706 2.872 1.00 91.12 103 THR A O 1
ATOM 789 N N . ILE A 1 104 ? 10.655 -4.220 1.442 1.00 82.81 104 ILE A N 1
ATOM 790 C CA . ILE A 1 104 ? 10.464 -5.156 0.334 1.00 82.81 104 ILE A CA 1
ATOM 791 C C . ILE A 1 104 ? 11.142 -4.579 -0.886 1.00 82.81 104 ILE A C 1
ATOM 793 O O . ILE A 1 104 ? 10.816 -3.474 -1.319 1.00 82.81 104 ILE A O 1
ATOM 797 N N . GLU A 1 105 ? 12.033 -5.370 -1.465 1.00 77.75 105 GLU A N 1
ATOM 798 C CA . GLU A 1 105 ? 12.624 -5.066 -2.754 1.00 77.75 105 GLU A CA 1
ATOM 799 C C . GLU A 1 105 ? 11.686 -5.573 -3.861 1.00 77.75 105 GLU A C 1
ATOM 801 O O . GLU A 1 105 ? 11.441 -6.782 -3.941 1.00 77.75 105 GLU A O 1
ATOM 806 N N . PRO A 1 106 ? 11.114 -4.680 -4.697 1.00 68.25 106 PRO A N 1
ATOM 807 C CA . PRO A 1 106 ? 10.087 -5.046 -5.672 1.00 68.25 106 PRO A CA 1
ATOM 808 C C . PRO A 1 106 ? 10.502 -6.174 -6.617 1.00 68.25 106 PRO A C 1
ATOM 810 O O . PRO A 1 106 ? 9.680 -7.028 -6.942 1.00 68.25 106 PRO A O 1
ATOM 813 N N . GLY A 1 107 ? 11.773 -6.213 -7.023 1.00 67.69 107 GLY A N 1
ATOM 814 C CA . GLY A 1 107 ? 12.270 -7.278 -7.889 1.00 67.69 107 GLY A CA 1
ATOM 815 C C . GLY A 1 107 ? 12.293 -8.653 -7.205 1.00 67.69 107 GLY A C 1
ATOM 816 O O . GLY A 1 107 ? 11.951 -9.648 -7.837 1.00 67.69 107 GLY A O 1
ATOM 817 N N . GLN A 1 108 ? 12.590 -8.731 -5.901 1.00 66.19 108 GLN A N 1
ATOM 818 C CA . GLN A 1 108 ? 12.548 -10.005 -5.172 1.00 66.19 108 GLN A CA 1
ATOM 819 C C . GLN A 1 108 ? 11.103 -10.487 -5.014 1.00 66.19 108 GLN A C 1
ATOM 821 O O . GLN A 1 108 ? 10.808 -11.659 -5.229 1.00 66.19 108 GLN A O 1
ATOM 826 N N . ALA A 1 109 ? 10.182 -9.566 -4.719 1.00 69.31 109 ALA A N 1
ATOM 827 C CA . ALA A 1 109 ? 8.759 -9.886 -4.668 1.00 69.31 109 ALA A CA 1
ATOM 828 C C . ALA A 1 109 ? 8.224 -10.362 -6.030 1.00 69.31 109 ALA A C 1
ATOM 830 O O . ALA A 1 109 ? 7.339 -11.215 -6.076 1.00 69.31 109 ALA A O 1
ATOM 831 N N . LEU A 1 110 ? 8.762 -9.833 -7.137 1.00 67.19 110 LEU A N 1
ATOM 832 C CA . LEU A 1 110 ? 8.433 -10.287 -8.486 1.00 67.19 110 LEU A CA 1
ATOM 833 C C . LEU A 1 110 ? 8.895 -11.734 -8.714 1.00 67.19 110 LEU A C 1
ATOM 835 O O . LEU A 1 110 ? 8.114 -12.539 -9.219 1.00 67.19 110 LEU A O 1
ATOM 839 N N . LEU A 1 111 ? 10.112 -12.087 -8.294 1.00 64.69 111 LEU A N 1
ATOM 840 C CA . LEU A 1 111 ? 10.629 -13.457 -8.394 1.00 64.69 111 LEU A CA 1
ATOM 841 C C . LEU A 1 111 ? 9.780 -14.476 -7.627 1.00 64.69 111 LEU A C 1
ATOM 843 O O . LEU A 1 111 ? 9.564 -15.581 -8.117 1.00 64.69 111 LEU A O 1
ATOM 847 N N . ASP A 1 112 ? 9.239 -14.093 -6.472 1.00 61.88 112 ASP A N 1
ATOM 848 C CA . ASP A 1 112 ? 8.432 -14.988 -5.637 1.00 61.88 112 ASP A CA 1
ATOM 849 C C . ASP A 1 112 ? 7.054 -15.318 -6.250 1.00 61.88 112 ASP A C 1
ATOM 851 O O . ASP A 1 112 ? 6.432 -16.324 -5.896 1.00 61.88 112 ASP A O 1
ATOM 855 N N . VAL A 1 113 ? 6.550 -14.476 -7.162 1.00 67.31 113 VAL A N 1
ATOM 856 C CA . VAL A 1 113 ? 5.212 -14.626 -7.772 1.00 67.31 113 VAL A CA 1
ATOM 857 C C . VAL A 1 113 ? 5.252 -15.033 -9.242 1.00 67.31 113 VAL A C 1
ATOM 859 O O . VAL A 1 113 ? 4.257 -15.531 -9.780 1.00 67.31 113 VAL A O 1
ATOM 862 N N . VAL A 1 114 ? 6.380 -14.813 -9.910 1.00 66.44 114 VAL A N 1
ATOM 863 C CA . VAL A 1 114 ? 6.582 -15.189 -11.303 1.00 66.44 114 VAL A CA 1
ATOM 864 C C . VAL A 1 114 ? 6.814 -16.699 -11.396 1.00 66.44 114 VAL A C 1
ATOM 866 O O . VAL A 1 114 ? 7.605 -17.290 -10.672 1.00 66.44 114 VAL A O 1
ATOM 869 N N . THR A 1 115 ? 6.092 -17.349 -12.306 1.00 68.62 115 THR A N 1
ATOM 870 C CA . THR A 1 115 ? 6.183 -18.796 -12.544 1.00 68.62 115 THR A CA 1
ATOM 871 C C . THR A 1 115 ? 6.444 -19.055 -14.027 1.00 68.62 115 THR A C 1
ATOM 873 O O . THR A 1 115 ? 6.167 -18.168 -14.837 1.00 68.62 115 THR A O 1
ATOM 876 N N . PRO A 1 116 ? 6.821 -20.282 -14.438 1.00 67.31 116 PRO A N 1
ATOM 877 C CA . PRO A 1 116 ? 6.935 -20.621 -15.860 1.00 67.31 116 PRO A CA 1
ATOM 878 C C . PRO A 1 116 ? 5.637 -20.413 -16.667 1.00 67.31 116 PRO A C 1
ATOM 880 O O . PRO A 1 116 ? 5.658 -20.372 -17.889 1.00 67.31 116 PRO A O 1
ATOM 883 N N . LYS A 1 117 ? 4.475 -20.290 -16.003 1.00 67.88 117 LYS A N 1
ATOM 884 C CA . LYS A 1 117 ? 3.181 -20.012 -16.654 1.00 67.88 117 LYS A CA 1
ATOM 885 C C . LYS A 1 117 ? 2.889 -18.516 -16.819 1.00 67.88 117 LYS A C 1
ATOM 887 O O . LYS A 1 117 ? 1.889 -18.168 -17.452 1.00 67.88 117 LYS A O 1
ATOM 892 N N . THR A 1 118 ? 3.693 -17.637 -16.224 1.00 71.25 118 THR A N 1
ATOM 893 C CA . THR A 1 118 ? 3.511 -16.185 -16.292 1.00 71.25 118 THR A CA 1
ATOM 894 C C . THR A 1 118 ? 3.915 -15.693 -17.677 1.00 71.25 118 THR A C 1
ATOM 896 O O . THR A 1 118 ? 5.085 -15.727 -18.020 1.00 71.25 118 THR A O 1
ATOM 899 N N . LYS A 1 119 ? 2.952 -15.233 -18.485 1.00 66.06 119 LYS A N 1
ATOM 900 C CA . LYS A 1 119 ? 3.209 -14.780 -19.869 1.00 66.06 119 LYS A CA 1
ATOM 901 C C . LYS A 1 119 ? 3.457 -13.277 -20.007 1.00 66.06 119 LYS A C 1
ATOM 903 O O . LYS A 1 119 ? 4.081 -12.835 -20.968 1.00 66.06 119 LYS A O 1
ATOM 908 N N . HIS A 1 120 ? 2.938 -12.493 -19.068 1.00 59.84 120 HIS A N 1
ATOM 909 C CA . HIS A 1 120 ? 2.967 -11.035 -19.119 1.00 59.84 120 HIS A CA 1
ATOM 910 C C . HIS A 1 120 ? 3.248 -10.472 -17.732 1.00 59.84 120 HIS A C 1
ATOM 912 O O . HIS A 1 120 ? 2.611 -10.888 -16.762 1.00 59.84 120 HIS A O 1
ATOM 918 N N . ILE A 1 121 ? 4.160 -9.507 -17.661 1.00 65.75 121 ILE A N 1
ATOM 919 C CA . ILE A 1 121 ? 4.445 -8.724 -16.459 1.00 65.75 121 ILE A CA 1
ATOM 920 C C . ILE A 1 121 ? 4.151 -7.268 -16.807 1.00 65.75 121 ILE A C 1
ATOM 922 O O . ILE A 1 121 ? 4.730 -6.730 -17.746 1.00 65.75 121 ILE A O 1
ATOM 926 N N . PHE A 1 122 ? 3.223 -6.652 -16.077 1.00 61.81 122 PHE A N 1
ATOM 927 C CA . PHE A 1 122 ? 2.863 -5.248 -16.258 1.00 61.81 122 PHE A CA 1
ATOM 928 C C . PHE A 1 122 ? 3.485 -4.430 -15.134 1.00 61.81 122 PHE A C 1
ATOM 930 O O . PHE A 1 122 ? 3.120 -4.609 -13.970 1.00 61.81 122 PHE A O 1
ATOM 937 N N . LEU A 1 123 ? 4.400 -3.530 -15.484 1.00 65.50 123 LEU A N 1
ATOM 938 C CA . LEU A 1 123 ? 5.020 -2.613 -14.533 1.00 65.50 123 LEU A CA 1
ATOM 939 C C . LEU A 1 123 ? 4.248 -1.290 -14.540 1.00 65.50 123 LEU A C 1
ATOM 941 O O . LEU A 1 123 ? 4.069 -0.654 -15.583 1.00 65.50 123 LEU A O 1
ATOM 945 N N . ALA A 1 124 ? 3.713 -0.915 -13.377 1.00 57.38 124 ALA A N 1
ATOM 946 C CA . ALA A 1 124 ? 2.929 0.301 -13.193 1.00 57.38 124 ALA A CA 1
ATOM 947 C C . ALA A 1 124 ? 3.789 1.422 -12.593 1.00 57.38 124 ALA A C 1
ATOM 949 O O . ALA A 1 124 ? 4.287 1.304 -11.472 1.00 57.38 124 ALA A O 1
ATOM 950 N N . HIS A 1 125 ? 3.905 2.539 -13.315 1.00 64.00 125 HIS A N 1
ATOM 951 C CA . HIS A 1 125 ? 4.800 3.648 -12.974 1.00 64.00 125 HIS A CA 1
ATOM 952 C C . HIS A 1 125 ? 4.010 4.865 -12.495 1.00 64.00 125 HIS A C 1
ATOM 954 O O . HIS A 1 125 ? 3.215 5.430 -13.249 1.00 64.00 125 HIS A O 1
ATOM 960 N N . ARG A 1 126 ? 4.208 5.295 -11.239 1.00 59.94 126 ARG A N 1
ATOM 961 C CA . ARG A 1 126 ? 3.542 6.506 -10.707 1.00 59.94 126 ARG A CA 1
ATOM 962 C C . ARG A 1 126 ? 4.398 7.425 -9.823 1.00 59.94 126 ARG A C 1
ATOM 964 O O . ARG A 1 126 ? 3.823 8.308 -9.194 1.00 59.94 126 ARG A O 1
ATOM 971 N N . SER A 1 127 ? 5.732 7.326 -9.794 1.00 53.38 127 SER A N 1
ATOM 972 C CA . SER A 1 127 ? 6.536 8.305 -9.033 1.00 53.38 127 SER A CA 1
ATOM 973 C C . SER A 1 127 ? 7.756 8.843 -9.785 1.00 53.38 127 SER A C 1
ATOM 975 O O . SER A 1 127 ? 8.282 8.201 -10.689 1.00 53.38 127 SER A O 1
ATOM 977 N N . GLN A 1 128 ? 8.185 10.061 -9.425 1.00 56.72 128 GLN A N 1
ATOM 978 C CA . GLN A 1 128 ? 9.341 10.739 -10.032 1.00 56.72 128 GLN A CA 1
ATOM 979 C C . GLN A 1 128 ? 10.685 10.340 -9.401 1.00 56.72 128 GLN A C 1
ATOM 981 O O . GLN A 1 128 ? 11.725 10.667 -9.963 1.00 56.72 128 GLN A O 1
ATOM 986 N N . HIS A 1 129 ? 10.674 9.653 -8.252 1.00 60.06 129 HIS A N 1
ATOM 987 C CA . HIS A 1 129 ? 11.881 9.449 -7.443 1.00 60.06 129 HIS A CA 1
ATOM 988 C C . HIS A 1 129 ? 12.196 7.970 -7.171 1.00 60.06 129 HIS A C 1
ATOM 990 O O . HIS A 1 129 ? 13.331 7.561 -7.375 1.00 60.06 129 HIS A O 1
ATOM 996 N N . ASN A 1 130 ? 11.210 7.161 -6.756 1.00 56.16 130 ASN A N 1
ATOM 997 C CA . ASN A 1 130 ? 11.454 5.825 -6.176 1.00 56.16 130 ASN A CA 1
ATOM 998 C C . ASN A 1 130 ? 10.716 4.663 -6.875 1.00 56.16 130 ASN A C 1
ATOM 1000 O O . ASN A 1 130 ? 10.767 3.528 -6.409 1.00 56.16 130 ASN A O 1
ATOM 1004 N N . ASN A 1 131 ? 9.989 4.952 -7.956 1.00 63.53 131 ASN A N 1
ATOM 1005 C CA . ASN A 1 131 ? 9.264 3.999 -8.805 1.00 63.53 131 ASN A CA 1
ATOM 1006 C C . ASN A 1 131 ? 9.160 4.583 -10.231 1.00 63.53 131 ASN A C 1
ATOM 1008 O O . ASN A 1 131 ? 8.061 4.793 -10.759 1.00 63.53 131 ASN A O 1
ATOM 1012 N N . THR A 1 132 ? 10.316 4.978 -10.782 1.00 67.12 132 THR A N 1
ATOM 1013 C CA . THR A 1 132 ? 10.443 5.478 -12.159 1.00 67.12 132 THR A CA 1
ATOM 1014 C C . THR A 1 132 ? 10.419 4.308 -13.142 1.00 67.12 132 THR A C 1
ATOM 1016 O O . THR A 1 132 ? 10.779 3.192 -12.778 1.00 67.12 132 THR A O 1
ATOM 1019 N N . GLU A 1 133 ? 10.025 4.568 -14.390 1.00 65.81 133 GLU A N 1
ATOM 1020 C CA . GLU A 1 133 ? 9.992 3.561 -15.465 1.00 65.81 133 GLU A CA 1
ATOM 1021 C C . GLU A 1 133 ? 11.332 2.847 -15.636 1.00 65.81 133 GLU A C 1
ATOM 1023 O O . GLU A 1 133 ? 11.391 1.626 -15.564 1.00 65.81 133 GLU A O 1
ATOM 1028 N N . TYR A 1 134 ? 12.420 3.616 -15.742 1.00 69.19 134 TYR A N 1
ATOM 1029 C CA . TYR A 1 134 ? 13.763 3.059 -15.883 1.00 69.19 134 TYR A CA 1
ATOM 1030 C C . TYR A 1 134 ? 14.123 2.121 -14.725 1.00 69.19 134 TYR A C 1
ATOM 1032 O O . TYR A 1 134 ? 14.528 0.993 -14.963 1.00 69.19 134 TYR A O 1
ATOM 1040 N N . LEU A 1 135 ? 13.942 2.560 -13.472 1.00 69.50 135 LEU A N 1
ATOM 1041 C CA . LEU A 1 135 ? 14.324 1.749 -12.312 1.00 69.50 135 LEU A CA 1
ATOM 1042 C C . LEU A 1 135 ? 13.449 0.500 -12.177 1.00 69.50 135 LEU A C 1
ATOM 1044 O O . LEU A 1 135 ? 13.959 -0.554 -11.814 1.00 69.50 135 LEU A O 1
ATOM 1048 N N . ALA A 1 136 ? 12.148 0.609 -12.457 1.00 66.44 136 ALA A N 1
ATOM 1049 C CA . ALA A 1 136 ? 11.232 -0.523 -12.391 1.00 66.44 136 ALA A CA 1
ATOM 1050 C C . ALA A 1 136 ? 11.560 -1.574 -13.462 1.00 66.44 136 ALA A C 1
ATOM 1052 O O . ALA A 1 136 ? 11.590 -2.763 -13.143 1.00 66.44 136 ALA A O 1
ATOM 1053 N N . HIS A 1 137 ? 11.839 -1.137 -14.693 1.00 72.44 137 HIS A N 1
ATOM 1054 C CA . HIS A 1 137 ? 12.198 -2.016 -15.803 1.00 72.44 137 HIS A CA 1
ATOM 1055 C C . HIS A 1 137 ? 13.552 -2.691 -15.580 1.00 72.44 137 HIS A C 1
ATOM 1057 O O . HIS A 1 137 ? 13.624 -3.913 -15.619 1.00 72.44 137 HIS A O 1
ATOM 1063 N N . ASP A 1 138 ? 14.593 -1.910 -15.279 1.00 72.56 138 ASP A N 1
ATOM 1064 C CA . ASP A 1 138 ? 15.966 -2.390 -15.067 1.00 72.56 138 ASP A CA 1
ATOM 1065 C C . ASP A 1 138 ? 16.021 -3.388 -13.899 1.00 72.56 138 ASP A C 1
ATOM 1067 O O . ASP A 1 138 ? 16.525 -4.497 -14.043 1.00 72.56 138 ASP A O 1
ATOM 1071 N N . THR A 1 139 ? 15.363 -3.072 -12.775 1.00 72.19 139 THR A N 1
ATOM 1072 C CA . THR A 1 139 ? 15.268 -3.991 -11.625 1.00 72.19 139 THR A CA 1
ATOM 1073 C C . THR A 1 139 ? 14.530 -5.283 -11.984 1.00 72.19 139 THR A C 1
ATOM 1075 O O . THR A 1 139 ? 14.919 -6.362 -11.538 1.00 72.19 139 THR A O 1
ATOM 1078 N N . ALA A 1 140 ? 13.441 -5.202 -12.756 1.00 70.81 140 ALA A N 1
ATOM 1079 C CA . ALA A 1 140 ? 12.692 -6.386 -13.165 1.00 70.81 140 ALA A CA 1
ATOM 1080 C C . ALA A 1 140 ? 13.495 -7.245 -14.151 1.00 70.81 140 ALA A C 1
ATOM 1082 O O . ALA A 1 140 ? 13.541 -8.460 -13.989 1.00 70.81 140 ALA A O 1
ATOM 1083 N N . GLU A 1 141 ? 14.147 -6.637 -15.141 1.00 72.12 141 GLU A N 1
ATOM 1084 C CA . GLU A 1 141 ? 14.978 -7.334 -16.121 1.00 72.12 141 GLU A CA 1
ATOM 1085 C C . GLU A 1 141 ? 16.187 -7.997 -15.451 1.00 72.12 141 GLU A C 1
ATOM 1087 O O . GLU A 1 141 ? 16.360 -9.210 -15.583 1.00 72.12 141 GLU A O 1
ATOM 1092 N N . GLU A 1 142 ? 16.968 -7.253 -14.660 1.00 69.12 142 GLU A N 1
ATOM 1093 C CA . GLU A 1 142 ? 18.120 -7.798 -13.935 1.00 69.12 142 GLU A CA 1
ATOM 1094 C C . GLU A 1 142 ? 17.716 -8.972 -13.047 1.00 69.12 142 GLU A C 1
ATOM 1096 O O . GLU A 1 142 ? 18.366 -10.017 -13.076 1.00 69.12 142 GLU A O 1
ATOM 1101 N N . MET A 1 143 ? 16.628 -8.846 -12.283 1.00 68.69 143 MET A N 1
ATOM 1102 C CA . MET A 1 143 ? 16.221 -9.909 -11.369 1.00 68.69 143 MET A CA 1
ATOM 1103 C C . MET A 1 143 ? 15.632 -11.119 -12.085 1.00 68.69 143 MET A C 1
ATOM 1105 O O . MET A 1 143 ? 15.888 -12.229 -11.642 1.00 68.69 143 MET A O 1
ATOM 1109 N N . LEU A 1 144 ? 14.902 -10.960 -13.190 1.00 66.62 144 LEU A N 1
ATOM 1110 C CA . LEU A 1 144 ? 14.389 -12.101 -13.958 1.00 66.62 144 LEU A CA 1
ATOM 1111 C C . LEU A 1 144 ? 15.493 -12.822 -14.749 1.00 66.62 144 LEU A C 1
ATOM 1113 O O . LEU A 1 144 ? 15.352 -14.009 -15.027 1.00 66.62 144 LEU A O 1
ATOM 1117 N N . VAL A 1 145 ? 16.580 -12.126 -15.100 1.00 64.94 145 VAL A N 1
ATOM 1118 C CA . VAL A 1 145 ? 17.752 -12.704 -15.781 1.00 64.94 145 VAL A CA 1
ATOM 1119 C C . VAL A 1 145 ? 18.739 -13.335 -14.789 1.00 64.94 145 VAL A C 1
ATOM 1121 O O . VAL A 1 145 ? 19.343 -14.362 -15.101 1.00 64.94 145 VAL A O 1
ATOM 1124 N N . GLN A 1 146 ? 18.936 -12.732 -13.611 1.00 58.22 146 GLN A N 1
ATOM 1125 C CA . GLN A 1 146 ? 19.874 -13.214 -12.584 1.00 58.22 146 GLN A CA 1
ATOM 1126 C C . GLN A 1 146 ? 19.233 -14.170 -11.570 1.00 58.22 146 GLN A C 1
ATOM 1128 O O . GLN A 1 146 ? 19.908 -15.056 -11.043 1.00 58.22 146 GLN A O 1
ATOM 1133 N N . GLY A 1 147 ? 17.953 -13.979 -11.261 1.00 55.22 147 GLY A N 1
ATOM 1134 C CA . GLY A 1 147 ? 17.158 -14.889 -10.453 1.00 55.22 147 GLY A CA 1
ATOM 1135 C C . GLY A 1 147 ? 16.788 -16.103 -11.289 1.00 55.22 147 GLY A C 1
ATOM 1136 O O . GLY A 1 147 ? 16.393 -15.972 -12.440 1.00 55.22 147 GLY A O 1
ATOM 1137 N N . ASP A 1 14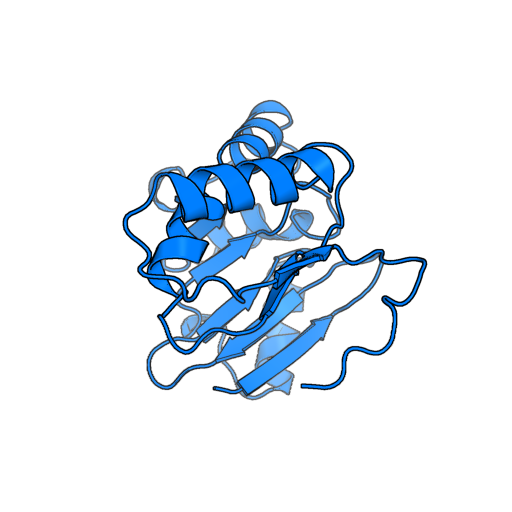8 ? 16.895 -17.293 -10.708 1.00 48.69 148 ASP A N 1
ATOM 1138 C CA . ASP A 1 148 ? 16.642 -18.604 -11.328 1.00 48.69 148 ASP A CA 1
ATOM 1139 C C . ASP A 1 148 ? 15.154 -18.832 -11.707 1.00 48.69 148 ASP A C 1
ATOM 1141 O O . ASP A 1 148 ? 14.641 -19.955 -11.707 1.00 48.69 148 ASP A O 1
ATOM 1145 N N . ALA A 1 149 ? 14.407 -17.756 -11.980 1.00 54.84 149 ALA A N 1
ATOM 1146 C CA . ALA A 1 149 ? 13.078 -17.808 -12.546 1.00 54.84 149 ALA A CA 1
ATOM 1147 C C . ALA A 1 149 ? 13.204 -18.493 -13.908 1.00 54.84 149 ALA A C 1
ATOM 1149 O O . ALA A 1 149 ? 13.622 -17.894 -14.893 1.00 54.84 149 ALA A O 1
ATOM 1150 N N . SER A 1 150 ? 12.864 -19.783 -13.948 1.00 50.75 150 SER A N 1
ATOM 1151 C CA . SER A 1 150 ? 12.732 -20.566 -15.177 1.00 50.75 150 SER A CA 1
ATOM 1152 C C . SER A 1 150 ? 11.584 -19.993 -16.008 1.00 50.75 150 SER A C 1
ATOM 1154 O O . SER A 1 150 ? 10.466 -20.509 -16.012 1.00 50.75 150 SER A O 1
ATOM 1156 N N . LEU A 1 151 ? 11.842 -18.860 -16.642 1.00 54.88 151 LEU A N 1
ATOM 1157 C CA . LEU A 1 151 ? 10.926 -18.184 -17.529 1.00 54.88 151 LEU A CA 1
ATOM 1158 C C . LEU A 1 151 ? 11.082 -18.794 -18.906 1.00 54.88 151 LEU A C 1
ATOM 1160 O O . LEU A 1 151 ? 12.195 -18.992 -19.391 1.00 54.88 151 LEU A O 1
ATOM 1164 N N . ASP A 1 152 ? 9.950 -19.099 -19.533 1.00 53.50 152 ASP A N 1
ATOM 1165 C CA . ASP A 1 152 ? 9.956 -19.375 -20.963 1.00 53.50 152 ASP A CA 1
ATOM 1166 C C . ASP A 1 152 ? 10.580 -18.171 -21.687 1.00 53.50 152 ASP A C 1
ATOM 1168 O O . ASP A 1 152 ? 10.409 -17.026 -21.258 1.00 53.50 152 ASP A O 1
ATOM 1172 N N . SER A 1 153 ? 11.247 -18.406 -22.818 1.00 55.66 153 SER A N 1
ATOM 1173 C CA . SER A 1 153 ? 11.870 -17.352 -23.644 1.00 55.66 153 SER A CA 1
ATOM 1174 C C . SER A 1 153 ? 10.905 -16.246 -24.100 1.00 55.66 153 SER A C 1
ATOM 1176 O O . SER A 1 153 ? 11.325 -15.243 -24.673 1.00 55.66 153 SER A O 1
ATOM 1178 N N . ASP A 1 154 ? 9.611 -16.445 -23.865 1.00 55.62 154 ASP A N 1
ATOM 1179 C CA . ASP A 1 154 ? 8.506 -15.674 -24.409 1.00 55.62 154 ASP A CA 1
ATOM 1180 C C . ASP A 1 154 ? 7.866 -14.726 -23.378 1.00 55.62 154 ASP A C 1
ATOM 1182 O O . ASP A 1 154 ? 6.872 -14.062 -23.696 1.00 55.62 154 ASP A O 1
ATOM 1186 N N . VAL A 1 155 ? 8.396 -14.643 -22.149 1.00 57.78 155 VAL A N 1
ATOM 1187 C CA . VAL A 1 155 ? 7.905 -13.683 -21.148 1.00 57.78 155 VAL A CA 1
ATOM 1188 C C . VAL A 1 155 ? 8.197 -12.258 -21.601 1.00 57.78 155 VAL A C 1
ATOM 1190 O O . VAL A 1 155 ? 9.331 -11.897 -21.899 1.00 57.78 155 VAL A O 1
ATOM 1193 N N . LYS A 1 156 ? 7.150 -11.426 -21.638 1.00 61.59 156 LYS A N 1
ATOM 1194 C CA . LYS A 1 156 ? 7.256 -10.011 -22.012 1.00 61.59 156 LYS A CA 1
ATOM 1195 C C . LYS A 1 156 ? 7.033 -9.122 -20.798 1.00 61.59 156 LYS A C 1
ATOM 1197 O O . LYS A 1 156 ? 5.950 -9.154 -20.203 1.00 61.59 156 LYS A O 1
ATOM 1202 N N . ILE A 1 157 ? 8.039 -8.312 -20.479 1.00 63.53 157 ILE A N 1
ATOM 1203 C CA . ILE A 1 157 ? 7.909 -7.163 -19.581 1.00 63.53 157 ILE A CA 1
ATOM 1204 C C . ILE A 1 157 ? 7.263 -6.033 -20.387 1.00 63.53 157 ILE A C 1
ATOM 1206 O O . ILE A 1 157 ? 7.683 -5.739 -21.507 1.00 63.53 157 ILE A O 1
ATOM 1210 N N . ILE A 1 158 ? 6.178 -5.471 -19.862 1.00 65.56 158 ILE A N 1
ATOM 1211 C CA . ILE A 1 158 ? 5.389 -4.435 -20.524 1.00 65.56 158 ILE A CA 1
ATOM 1212 C C . ILE A 1 158 ? 5.300 -3.230 -19.594 1.00 65.56 158 ILE A C 1
ATOM 1214 O O . ILE A 1 158 ? 4.644 -3.284 -18.548 1.00 65.56 158 ILE A O 1
ATOM 1218 N N . ASP A 1 159 ? 5.902 -2.127 -20.021 1.00 64.12 159 ASP A N 1
ATOM 1219 C CA . ASP A 1 159 ? 5.800 -0.850 -19.328 1.00 64.12 159 ASP A CA 1
ATOM 1220 C C . ASP A 1 159 ? 4.449 -0.181 -19.595 1.00 64.12 159 ASP A C 1
ATOM 1222 O O . ASP A 1 159 ? 3.873 -0.254 -20.691 1.00 64.12 159 ASP A O 1
ATOM 1226 N N . THR A 1 160 ? 3.910 0.470 -18.566 1.00 55.28 160 THR A N 1
ATOM 1227 C CA . THR A 1 160 ? 2.635 1.189 -18.649 1.00 55.28 160 THR A CA 1
ATOM 1228 C C . THR A 1 160 ? 2.807 2.661 -18.283 1.00 55.28 160 THR A C 1
ATOM 1230 O O . THR A 1 160 ? 3.607 3.002 -17.411 1.00 55.28 160 THR A O 1
ATOM 1233 N N . ASP A 1 161 ? 2.050 3.538 -18.949 1.00 52.44 161 ASP A N 1
ATOM 1234 C CA . ASP A 1 161 ? 2.077 4.992 -18.747 1.00 52.44 161 ASP A CA 1
ATOM 1235 C C . ASP A 1 161 ? 0.699 5.469 -18.235 1.00 52.44 161 ASP A C 1
ATOM 1237 O O . ASP A 1 161 ? -0.332 5.167 -18.844 1.00 52.44 161 ASP A O 1
ATOM 1241 N N . PRO A 1 162 ? 0.630 6.231 -17.127 1.00 49.53 162 PRO A N 1
ATOM 1242 C CA . PRO A 1 162 ? -0.632 6.758 -16.605 1.00 49.53 162 PRO A CA 1
ATOM 1243 C C . PRO A 1 162 ? -1.350 7.742 -17.548 1.00 49.53 162 PRO A C 1
ATOM 1245 O O . PRO A 1 162 ? -2.543 7.988 -17.371 1.00 49.53 162 PRO A O 1
ATOM 1248 N N . GLN A 1 163 ? -0.652 8.330 -18.521 1.00 54.53 163 GLN A N 1
ATOM 1249 C CA . GLN A 1 163 ? -1.190 9.279 -19.501 1.00 54.53 163 GLN A CA 1
ATOM 1250 C C . GLN A 1 163 ? -1.411 8.660 -20.885 1.00 54.53 163 GLN A C 1
ATOM 1252 O O . GLN A 1 163 ? -2.091 9.268 -21.716 1.00 54.53 163 GLN A O 1
ATOM 1257 N N . LYS A 1 164 ? -0.854 7.473 -21.157 1.00 53.62 164 LYS A N 1
ATOM 1258 C CA . LYS A 1 164 ? -0.959 6.813 -22.462 1.00 53.62 164 LYS A CA 1
ATOM 1259 C C . LYS A 1 164 ? -1.309 5.335 -22.302 1.00 53.62 164 LYS A C 1
ATOM 1261 O O . LYS A 1 164 ? -0.555 4.594 -21.680 1.00 53.62 164 LYS A O 1
ATOM 1266 N N . PRO A 1 165 ? -2.418 4.869 -22.901 1.00 46.62 165 PRO A N 1
ATOM 1267 C CA . PRO A 1 165 ? -2.748 3.455 -22.862 1.00 46.62 165 PRO A CA 1
ATOM 12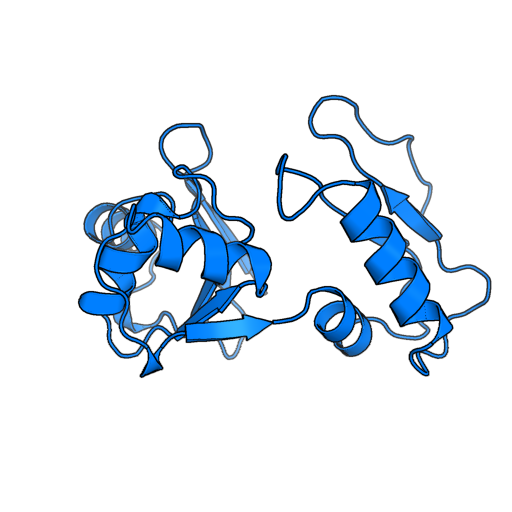68 C C . PRO A 1 165 ? -1.683 2.644 -23.607 1.00 46.62 165 PRO A C 1
ATOM 1270 O O . PRO A 1 165 ? -1.279 2.999 -24.717 1.00 46.62 165 PRO A O 1
ATOM 1273 N N . THR A 1 166 ? -1.260 1.532 -23.013 1.00 51.59 166 THR A N 1
ATOM 1274 C CA . THR A 1 166 ? -0.414 0.546 -23.688 1.00 51.59 166 THR A CA 1
ATOM 1275 C C . THR A 1 166 ? -1.152 -0.036 -24.901 1.00 51.59 166 THR A C 1
ATOM 1277 O O . THR A 1 166 ? -2.381 -0.147 -24.909 1.00 51.59 166 THR A O 1
ATOM 1280 N N . SER A 1 167 ? -0.408 -0.413 -25.945 1.00 62.06 167 SER A N 1
ATOM 1281 C CA . SER A 1 167 ? -0.982 -1.075 -27.125 1.00 62.06 167 SER A CA 1
ATOM 1282 C C . SER A 1 167 ? -1.747 -2.343 -26.731 1.00 62.06 167 SER A C 1
ATOM 1284 O O . SER A 1 167 ? -1.337 -3.056 -25.818 1.00 62.06 167 SER A O 1
ATOM 1286 N N . LEU A 1 168 ? -2.846 -2.645 -27.434 1.00 44.88 168 LEU A N 1
ATOM 1287 C CA . LEU A 1 168 ? -3.619 -3.867 -27.202 1.00 44.88 168 LEU A CA 1
ATOM 1288 C C . LEU A 1 168 ? -2.730 -5.100 -27.401 1.00 44.88 168 LEU A C 1
ATOM 1290 O O . LEU A 1 168 ? -2.319 -5.409 -28.520 1.00 44.88 168 LEU A O 1
ATOM 1294 N N . VAL A 1 169 ? -2.474 -5.823 -26.314 1.00 48.91 169 VAL A N 1
ATOM 1295 C CA . VAL A 1 169 ? -1.777 -7.109 -26.343 1.00 48.91 169 VAL A CA 1
ATOM 1296 C C . VAL A 1 169 ? -2.830 -8.214 -26.387 1.00 48.91 169 VAL A C 1
ATOM 1298 O O . VAL A 1 169 ? -3.689 -8.292 -25.511 1.00 48.91 169 VAL A O 1
ATOM 1301 N N . LYS A 1 170 ? -2.797 -9.055 -27.428 1.00 39.41 170 LYS A N 1
ATOM 1302 C CA . LYS A 1 170 ? -3.586 -10.296 -27.461 1.00 39.41 170 LYS A CA 1
ATOM 1303 C C . LYS A 1 170 ? -2.915 -11.318 -26.541 1.00 39.41 170 LYS A C 1
ATOM 1305 O O . LYS A 1 170 ? -1.757 -11.655 -26.779 1.00 39.41 170 LYS A O 1
ATOM 1310 N N . ILE A 1 171 ? -3.650 -11.753 -25.520 1.00 42.09 171 ILE A N 1
ATOM 1311 C CA . ILE A 1 171 ? -3.258 -12.744 -24.504 1.00 42.09 171 ILE A CA 1
ATOM 1312 C C . ILE A 1 171 ? -3.754 -14.128 -24.926 1.00 42.09 171 ILE A C 1
ATOM 1314 O O . ILE A 1 171 ? -4.906 -14.188 -25.419 1.00 42.09 171 ILE A O 1
#

InterPro domains:
  IPR001279 Metallo-beta-lactamase [PF00753] (11-74)
  IPR036866 Ribonuclease Z/Hydroxyacylglutathione hydrolase-like [G3DSA:3.60.15.10] (1-160)
  IPR036866 Ribonuclease Z/Hydroxyacylglutathione hydrolase-like [SSF56281] (1-162)
  IPR052533 Exodeoxyribonuclease WalJ/YycJ-like [PTHR47619] (1-108)

Organism: NCBI:txid585524

Foldseek 3Di:
DDKDFLDDDPQATWMWDDDPQAIEIEFDLDALVSVQVSCVVVPHGLLRHQEYEQEAQDNNRYQRPQNSCVVHVRYAYEYAPQRVCVCVVVCNNPDHDPVRYDYDDVQVVVLVPQAQPAAEDEQEADDPTRRHQVVSVVSNVCSCVVPPRPHDPRRDYDYQDPVDGDPDDDD

pLDDT: mean 80.13, std 16.25, range [39.41, 97.5]